Protein AF-A0A351AA25-F1 (afdb_monomer)

Sequence (144 aa):
MATPYSNVNTYRQNSVASATPLQLVIMLYDGALRFIRAGKQAILQESHFVQNEQITKAQRIVTELMSCLDMEKGGEIAKNLMALYSYVYDQLVQANINDDASALDRCEKVLCDLRESWSELDKQQRATAQANAASPGFGDAKAA

Solvent-accessible surface area (backbone atoms only — not comparable to full-atom values): 7980 Å² total; per-residue (Å²): 137,87,78,94,77,69,61,68,60,55,52,55,52,54,53,60,76,71,46,52,75,68,52,52,51,44,51,44,42,55,50,25,48,52,22,39,54,51,16,38,53,19,48,78,65,72,33,63,70,58,18,48,55,24,38,52,53,20,43,54,44,46,53,50,58,51,73,69,52,50,63,80,84,39,43,70,59,31,51,53,51,44,53,51,45,51,52,37,44,52,34,50,53,51,18,64,76,67,62,33,52,68,38,38,52,54,38,44,50,58,50,48,57,50,38,50,54,53,54,51,52,54,52,52,55,52,53,51,55,50,55,58,66,72,53,74,80,90,78,89,86,76,90,133

Secondary structure (DSSP, 8-state):
---S-SHHH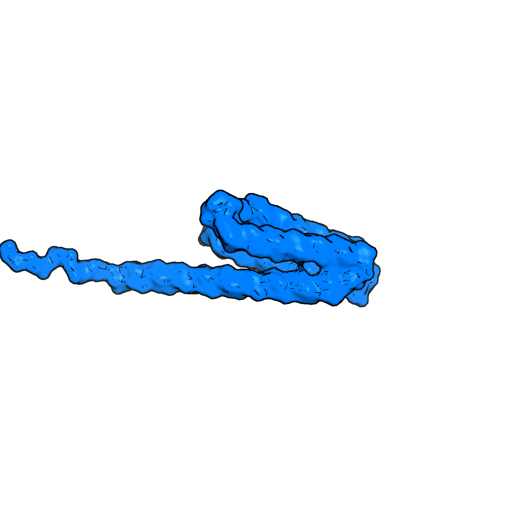HHHHHHHHT--HHHHHHHHHHHHHHHHHHHHHHHHTT-HHHHHHHHHHHHHHHHHHHHT--TTTSHHHHHHHHHHHHHHHHHHHHHHHHT-HHHHHHHHHHHHHHHHHHHHHHHHHHHHHHHHHT-----S----

Structure (mmCIF, N/CA/C/O backbone):
data_AF-A0A351AA25-F1
#
_entry.id   AF-A0A351AA25-F1
#
loop_
_atom_site.group_PDB
_atom_site.id
_atom_site.type_symbol
_atom_site.label_atom_id
_atom_site.label_alt_id
_atom_site.label_comp_id
_atom_site.label_asym_id
_atom_site.label_entity_id
_atom_site.label_seq_id
_atom_site.pdbx_PDB_ins_code
_atom_site.Cartn_x
_atom_site.Cartn_y
_atom_site.Cartn_z
_atom_site.occupancy
_atom_site.B_iso_or_equiv
_atom_site.auth_seq_id
_atom_site.auth_comp_id
_atom_site.auth_asym_id
_atom_site.auth_atom_id
_atom_site.pdbx_PDB_model_num
ATOM 1 N N . MET A 1 1 ? 1.006 40.849 -11.021 1.00 44.34 1 MET A N 1
ATOM 2 C CA . MET A 1 1 ? 0.278 39.664 -11.523 1.00 44.34 1 MET A CA 1
ATOM 3 C C . MET A 1 1 ? 0.521 38.526 -10.542 1.00 44.34 1 MET A C 1
ATOM 5 O O . MET A 1 1 ? 1.649 38.065 -10.457 1.00 44.34 1 MET A O 1
ATOM 9 N N . ALA A 1 2 ? -0.469 38.169 -9.718 1.00 41.81 2 ALA A N 1
ATOM 10 C CA . ALA A 1 2 ? -0.340 37.105 -8.719 1.00 41.81 2 ALA A CA 1
ATOM 11 C C . ALA A 1 2 ? -0.613 35.743 -9.378 1.00 41.81 2 ALA A C 1
ATOM 13 O O . ALA A 1 2 ? -1.622 35.580 -10.062 1.00 41.81 2 ALA A O 1
ATOM 14 N N . THR A 1 3 ? 0.309 34.796 -9.229 1.00 42.50 3 THR A N 1
ATOM 15 C CA . THR A 1 3 ? 0.251 33.465 -9.845 1.00 42.50 3 THR A CA 1
ATOM 16 C C . THR A 1 3 ? -0.684 32.524 -9.056 1.00 42.50 3 THR A C 1
ATOM 18 O O . THR A 1 3 ? -0.629 32.505 -7.827 1.00 42.50 3 THR A O 1
ATOM 21 N N . PRO A 1 4 ? -1.547 31.718 -9.712 1.00 48.75 4 PRO A N 1
ATOM 22 C CA . PRO A 1 4 ? -2.678 31.041 -9.061 1.00 48.75 4 PRO A CA 1
ATOM 23 C C . PRO A 1 4 ? -2.395 29.593 -8.591 1.00 48.75 4 PRO A C 1
ATOM 25 O O . PRO A 1 4 ? -3.244 28.722 -8.750 1.00 48.75 4 PRO A O 1
ATOM 28 N N . TYR A 1 5 ? -1.227 29.299 -8.003 1.00 44.59 5 TYR A N 1
ATOM 29 C CA . TYR A 1 5 ? -0.830 27.911 -7.659 1.00 44.59 5 TYR A CA 1
ATOM 30 C C . TYR A 1 5 ? -0.698 27.583 -6.159 1.00 44.59 5 TYR A C 1
ATOM 32 O O . TYR A 1 5 ? -0.180 26.527 -5.804 1.00 44.59 5 TYR A O 1
ATOM 40 N N . SER A 1 6 ? -1.195 28.425 -5.252 1.00 47.88 6 SER A N 1
ATOM 41 C CA . SER A 1 6 ? -1.061 28.210 -3.798 1.00 47.88 6 SER A CA 1
ATOM 42 C C . SER A 1 6 ? -2.255 27.523 -3.118 1.00 47.88 6 SER A C 1
ATOM 44 O O . SER A 1 6 ? -2.158 27.168 -1.947 1.00 47.88 6 SER A O 1
ATOM 46 N N . ASN A 1 7 ? -3.363 27.267 -3.818 1.00 49.34 7 ASN A N 1
ATOM 47 C CA . ASN A 1 7 ? -4.595 26.821 -3.150 1.00 49.34 7 ASN A CA 1
ATOM 48 C C . ASN A 1 7 ? -4.637 25.304 -2.884 1.00 49.34 7 ASN A C 1
ATOM 50 O O . ASN A 1 7 ? -5.186 24.871 -1.875 1.00 49.34 7 ASN A O 1
ATOM 54 N N . VAL A 1 8 ? -4.030 24.478 -3.745 1.00 54.62 8 VAL A N 1
ATOM 55 C CA . VAL A 1 8 ? -4.124 23.003 -3.656 1.00 54.62 8 VAL A CA 1
ATOM 56 C C . VAL A 1 8 ? -3.405 22.445 -2.420 1.00 54.62 8 VAL A C 1
ATOM 58 O O . VAL A 1 8 ? -3.884 21.490 -1.805 1.00 54.62 8 VAL A O 1
ATOM 61 N N . ASN A 1 9 ? -2.287 23.061 -2.019 1.00 52.75 9 ASN A N 1
ATOM 62 C CA . ASN A 1 9 ? -1.548 22.650 -0.822 1.00 52.75 9 ASN A CA 1
ATOM 63 C C . ASN A 1 9 ? -2.333 22.946 0.460 1.00 52.75 9 ASN A C 1
ATOM 65 O O . ASN A 1 9 ? -2.408 22.084 1.329 1.00 52.75 9 ASN A O 1
ATOM 69 N N . THR A 1 10 ? -2.999 24.100 0.545 1.00 46.75 10 THR A N 1
ATOM 70 C CA . THR A 1 10 ? -3.801 24.477 1.718 1.00 46.75 10 THR A CA 1
ATOM 71 C C . THR A 1 10 ? -4.984 23.527 1.932 1.00 46.75 10 THR A C 1
ATOM 73 O O . THR A 1 10 ? -5.234 23.113 3.062 1.00 46.75 10 THR A O 1
ATOM 76 N N . TYR A 1 11 ? -5.673 23.097 0.865 1.00 42.88 11 TYR A N 1
ATOM 77 C CA . TYR A 1 11 ? -6.754 22.109 0.988 1.00 42.88 11 TYR A CA 1
ATOM 78 C C . TYR A 1 11 ? -6.244 20.746 1.464 1.00 42.88 11 TYR A C 1
ATOM 80 O O . TYR A 1 11 ? -6.823 20.184 2.389 1.00 42.88 11 TYR A O 1
ATOM 88 N N . ARG A 1 12 ? -5.138 20.234 0.901 1.00 49.69 12 ARG A N 1
ATOM 89 C CA . ARG A 1 12 ? -4.542 18.963 1.354 1.00 49.69 12 ARG A CA 1
ATOM 90 C C . ARG A 1 12 ? -4.125 19.015 2.822 1.00 49.69 12 ARG A C 1
ATOM 92 O O . ARG A 1 12 ? -4.399 18.064 3.546 1.00 49.69 12 ARG A O 1
ATOM 99 N N . GLN A 1 13 ? -3.513 20.115 3.261 1.00 51.22 13 GLN A N 1
ATOM 100 C CA . GLN A 1 13 ? -3.107 20.299 4.656 1.00 51.22 13 GLN A CA 1
ATOM 101 C C . GLN A 1 13 ? -4.322 20.295 5.600 1.00 51.22 13 GLN A C 1
ATOM 103 O O . GLN A 1 13 ? -4.316 19.599 6.612 1.00 51.22 13 GLN A O 1
ATOM 108 N N . ASN A 1 14 ? -5.387 21.016 5.235 1.00 50.53 14 ASN A N 1
ATOM 109 C CA . ASN A 1 14 ? -6.604 21.127 6.043 1.00 50.53 14 ASN A CA 1
ATOM 110 C C . ASN A 1 14 ? -7.394 19.808 6.102 1.00 50.53 14 ASN A C 1
ATOM 112 O O . ASN A 1 14 ? -7.943 19.462 7.150 1.00 50.53 14 ASN A O 1
ATOM 116 N N . SER A 1 15 ? -7.427 19.049 5.000 1.00 51.75 15 SER A N 1
ATOM 117 C CA . SER A 1 15 ? -8.041 17.717 4.959 1.00 51.75 15 SER A CA 1
ATOM 118 C C . SER A 1 15 ? -7.295 16.711 5.835 1.00 51.75 15 SER A C 1
ATOM 120 O O . SER A 1 15 ? -7.941 15.903 6.489 1.00 51.75 15 SER A O 1
ATOM 122 N N . VAL A 1 16 ? -5.960 16.780 5.905 1.00 59.69 16 VAL A N 1
ATOM 123 C CA . VAL A 1 16 ? -5.165 15.942 6.822 1.00 59.69 16 VAL A CA 1
ATOM 124 C C . VAL A 1 16 ? -5.391 16.356 8.280 1.00 59.69 16 VAL A C 1
ATOM 126 O O . VAL A 1 16 ? -5.541 15.494 9.137 1.00 59.69 16 VAL A O 1
ATOM 129 N N . ALA A 1 17 ? -5.478 17.659 8.568 1.00 57.50 17 ALA A N 1
ATOM 130 C CA . ALA A 1 17 ? -5.626 18.180 9.933 1.00 57.50 17 ALA A CA 1
ATOM 131 C C . ALA A 1 17 ? -6.981 17.866 10.600 1.00 57.50 17 ALA A C 1
ATOM 133 O O . ALA A 1 17 ? -7.085 17.907 11.822 1.00 57.50 17 ALA A O 1
ATOM 134 N N . SER A 1 18 ? -8.017 17.570 9.811 1.00 64.19 18 SER A N 1
ATOM 135 C CA . SER A 1 18 ? -9.373 17.248 10.287 1.00 64.19 18 SER A CA 1
ATOM 136 C C . SER A 1 18 ? -9.759 15.778 10.088 1.00 64.19 18 SER A C 1
ATOM 138 O O . SER A 1 18 ? -10.870 15.381 10.441 1.00 64.19 18 SER A O 1
ATOM 140 N N . ALA A 1 19 ? -8.857 14.966 9.528 1.00 70.56 19 ALA A N 1
ATOM 141 C CA . ALA A 1 19 ? -9.096 13.553 9.280 1.00 70.56 19 ALA A CA 1
ATOM 142 C C . ALA A 1 19 ? -8.984 12.728 10.569 1.00 70.56 19 ALA A C 1
ATOM 144 O O . ALA A 1 19 ? -8.053 12.873 11.361 1.00 70.56 19 ALA A O 1
ATOM 145 N N . THR A 1 20 ? -9.922 11.803 10.747 1.00 84.69 20 THR A N 1
ATOM 146 C CA . THR A 1 20 ? -9.825 10.744 11.755 1.00 84.69 20 THR A CA 1
ATOM 147 C C . THR A 1 20 ? -8.663 9.793 11.430 1.00 84.69 20 THR A C 1
ATOM 149 O O . THR A 1 20 ? -8.281 9.667 10.261 1.00 84.69 20 THR A O 1
ATOM 152 N N . PRO A 1 21 ? -8.119 9.057 12.419 1.00 85.56 21 PRO A N 1
ATOM 153 C CA . PRO A 1 21 ? -7.048 8.085 12.179 1.00 85.56 21 PRO A CA 1
ATOM 154 C C . PRO A 1 21 ? -7.370 7.078 11.064 1.00 85.56 21 PRO A C 1
ATOM 156 O O . PRO A 1 21 ? -6.520 6.788 10.225 1.00 85.56 21 PRO A O 1
ATOM 159 N N . LEU A 1 22 ? -8.619 6.606 10.991 1.00 88.00 22 LEU A N 1
ATOM 160 C CA . LEU A 1 22 ? -9.066 5.687 9.943 1.00 88.00 22 LEU A CA 1
ATOM 161 C C . LEU A 1 22 ? -9.075 6.344 8.551 1.00 88.00 22 LEU A C 1
ATOM 163 O O . LEU A 1 22 ? -8.667 5.723 7.571 1.00 88.00 22 LEU A O 1
ATOM 167 N N . GLN A 1 23 ? -9.471 7.616 8.451 1.00 90.88 23 GLN A N 1
ATOM 168 C CA . GLN A 1 23 ? -9.388 8.360 7.191 1.00 90.88 23 GLN A CA 1
ATOM 169 C C . GLN A 1 23 ? -7.940 8.566 6.737 1.00 90.88 23 GLN A C 1
ATOM 171 O O . GLN A 1 23 ? -7.672 8.465 5.543 1.00 90.88 23 GLN A O 1
ATOM 176 N N . LEU A 1 24 ? -7.001 8.805 7.660 1.00 92.38 24 LEU A N 1
ATOM 177 C CA . LEU A 1 24 ? -5.577 8.899 7.322 1.00 92.38 24 LEU A CA 1
ATOM 178 C C . LEU A 1 24 ? -5.054 7.582 6.735 1.00 92.38 24 LEU A C 1
ATOM 180 O O . LEU A 1 24 ? -4.341 7.605 5.733 1.00 92.38 24 LEU A O 1
ATOM 184 N N . VAL A 1 25 ? -5.472 6.439 7.290 1.00 93.31 25 VAL A N 1
ATOM 185 C CA . VAL A 1 25 ? -5.152 5.115 6.733 1.00 93.31 25 VAL A CA 1
ATOM 186 C C . VAL A 1 25 ? -5.711 4.972 5.315 1.00 93.31 25 VAL A C 1
ATOM 1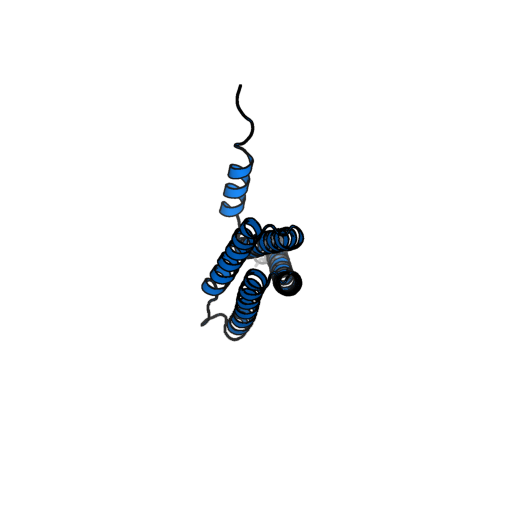88 O O . VAL A 1 25 ? -4.964 4.628 4.403 1.00 93.31 25 VAL A O 1
ATOM 191 N N . ILE A 1 26 ? -6.983 5.314 5.079 1.00 95.62 26 ILE A N 1
ATOM 192 C CA . ILE A 1 26 ? -7.582 5.283 3.730 1.00 95.62 26 ILE A CA 1
ATOM 193 C C . ILE A 1 26 ? -6.804 6.184 2.754 1.00 95.62 26 ILE A C 1
ATOM 195 O O . ILE A 1 26 ? -6.546 5.788 1.618 1.00 95.62 26 ILE A O 1
ATOM 199 N N . MET A 1 27 ? -6.361 7.366 3.193 1.00 95.56 27 MET A N 1
ATOM 200 C CA . MET A 1 27 ? -5.544 8.268 2.374 1.00 95.56 27 MET A CA 1
ATOM 201 C C . MET A 1 27 ? -4.164 7.684 2.035 1.00 95.56 27 MET A C 1
ATOM 203 O O . MET A 1 27 ? -3.660 7.935 0.936 1.00 95.56 27 MET A O 1
ATOM 207 N N . LEU A 1 28 ? -3.554 6.905 2.938 1.00 97.12 28 LEU A N 1
ATOM 208 C CA . LEU A 1 28 ? -2.330 6.155 2.643 1.00 97.12 28 LEU A CA 1
ATOM 209 C C . LEU A 1 28 ? -2.589 5.127 1.538 1.00 97.12 28 LEU A C 1
ATOM 211 O O . LEU A 1 28 ? -1.863 5.125 0.543 1.00 97.12 28 LEU A O 1
ATOM 215 N N . TYR A 1 29 ? -3.661 4.336 1.639 1.00 98.31 29 TYR A N 1
ATOM 216 C CA . TYR A 1 29 ? -4.054 3.402 0.578 1.00 98.31 29 TYR A CA 1
ATOM 217 C C . TYR A 1 29 ? -4.270 4.102 -0.769 1.00 98.31 29 TYR A C 1
ATOM 219 O O . TYR A 1 29 ? -3.703 3.681 -1.777 1.00 98.31 29 TYR A O 1
ATOM 227 N N . ASP A 1 30 ? -5.018 5.208 -0.795 1.00 98.19 30 ASP A N 1
ATOM 228 C CA . ASP A 1 30 ? -5.250 5.987 -2.018 1.00 98.19 30 ASP A CA 1
ATOM 229 C C . ASP A 1 30 ? -3.923 6.511 -2.613 1.00 98.19 30 ASP A C 1
ATOM 231 O O . ASP A 1 30 ? -3.726 6.532 -3.834 1.00 98.19 30 ASP A O 1
ATOM 235 N N . GLY A 1 31 ? -2.980 6.907 -1.753 1.00 98.12 31 GLY A N 1
ATOM 236 C CA . GLY A 1 31 ? -1.623 7.291 -2.136 1.00 98.12 31 GLY A CA 1
ATOM 237 C C . GLY A 1 31 ? -0.829 6.142 -2.760 1.00 98.12 31 GLY A C 1
ATOM 238 O O . GLY A 1 31 ? -0.259 6.324 -3.839 1.00 98.12 31 GLY A O 1
ATOM 239 N N . ALA A 1 32 ? -0.817 4.971 -2.119 1.00 98.69 32 ALA A N 1
ATOM 240 C CA . ALA A 1 32 ? -0.131 3.778 -2.612 1.00 98.69 32 ALA A CA 1
ATOM 241 C C . ALA A 1 32 ? -0.691 3.337 -3.968 1.00 98.69 32 ALA A C 1
ATOM 243 O O . ALA A 1 32 ? 0.073 3.177 -4.917 1.00 98.69 32 ALA A O 1
ATOM 244 N N . LEU A 1 33 ? -2.018 3.240 -4.099 1.00 98.81 33 LEU A N 1
ATOM 245 C CA . LEU A 1 33 ? -2.698 2.873 -5.344 1.00 98.81 33 LEU A CA 1
ATOM 246 C C . LEU A 1 33 ? -2.370 3.842 -6.485 1.00 98.81 33 LEU A C 1
ATOM 248 O O . LEU A 1 33 ? -2.090 3.415 -7.606 1.00 98.81 33 LEU A O 1
ATOM 252 N N . ARG A 1 34 ? -2.340 5.154 -6.212 1.00 98.81 34 ARG A N 1
ATOM 253 C CA . ARG A 1 34 ? -1.933 6.153 -7.212 1.00 98.81 34 ARG A CA 1
ATOM 254 C C . ARG A 1 34 ? -0.506 5.909 -7.703 1.00 98.81 34 ARG A C 1
ATOM 256 O O . ARG A 1 34 ? -0.261 5.990 -8.904 1.00 98.81 34 ARG A O 1
ATOM 263 N N . PHE A 1 35 ? 0.423 5.633 -6.791 1.00 98.81 35 PHE A N 1
ATOM 264 C CA . PHE A 1 35 ? 1.820 5.383 -7.138 1.00 98.81 35 PHE A CA 1
ATOM 265 C C . PHE A 1 35 ? 2.021 4.047 -7.861 1.00 98.81 35 PHE A C 1
ATOM 267 O O . PHE A 1 35 ? 2.785 4.000 -8.819 1.00 98.81 35 PHE A O 1
ATOM 274 N N . ILE A 1 36 ? 1.281 3.000 -7.494 1.00 98.81 36 ILE A N 1
ATOM 275 C CA . ILE A 1 36 ? 1.286 1.711 -8.201 1.00 98.81 36 ILE A CA 1
ATOM 276 C C . ILE A 1 36 ? 0.821 1.886 -9.647 1.00 98.81 36 ILE A C 1
ATOM 278 O O . ILE A 1 36 ? 1.525 1.484 -10.571 1.00 98.81 36 ILE A O 1
ATOM 282 N N . ARG A 1 37 ? -0.312 2.565 -9.861 1.00 98.75 37 ARG A N 1
ATOM 283 C CA . ARG A 1 37 ? -0.834 2.848 -11.208 1.00 98.75 37 ARG A CA 1
ATOM 284 C C . ARG A 1 37 ? 0.146 3.671 -12.041 1.00 98.75 37 ARG A C 1
ATOM 286 O O . ARG A 1 37 ? 0.352 3.370 -13.212 1.00 98.75 37 ARG A O 1
ATOM 293 N N . ALA A 1 38 ? 0.768 4.688 -11.443 1.00 98.69 38 ALA A N 1
ATOM 294 C CA . ALA A 1 38 ? 1.776 5.502 -12.120 1.00 98.69 38 ALA A CA 1
ATOM 295 C C . ALA A 1 38 ? 3.036 4.690 -12.470 1.00 98.69 38 ALA A C 1
ATOM 297 O O . ALA A 1 38 ? 3.535 4.801 -13.586 1.00 98.69 38 ALA A O 1
ATOM 298 N N . GLY A 1 39 ? 3.508 3.834 -11.558 1.00 98.69 39 GLY A N 1
ATOM 299 C CA . GLY A 1 39 ? 4.618 2.911 -11.806 1.00 98.69 39 GLY A CA 1
ATOM 300 C C . GLY A 1 39 ? 4.310 1.925 -12.933 1.00 98.69 39 GLY A C 1
ATOM 301 O O . GLY A 1 39 ? 5.140 1.727 -13.813 1.00 98.69 39 GLY A O 1
ATOM 302 N N . LYS A 1 40 ? 3.082 1.396 -12.979 1.00 98.62 40 LYS A N 1
ATOM 303 C CA . LYS A 1 40 ? 2.614 0.524 -14.064 1.00 98.62 40 LYS A CA 1
ATOM 304 C C . LYS A 1 40 ? 2.642 1.232 -15.413 1.00 98.62 40 LYS A C 1
ATOM 306 O O . LYS A 1 40 ? 3.143 0.677 -16.382 1.00 98.62 40 LYS A O 1
ATOM 311 N N . GLN A 1 41 ? 2.127 2.458 -15.486 1.00 98.56 41 GLN A N 1
ATOM 312 C CA . GLN A 1 41 ? 2.181 3.237 -16.726 1.00 98.56 41 GLN A CA 1
ATOM 313 C C . GLN A 1 41 ? 3.623 3.532 -17.152 1.00 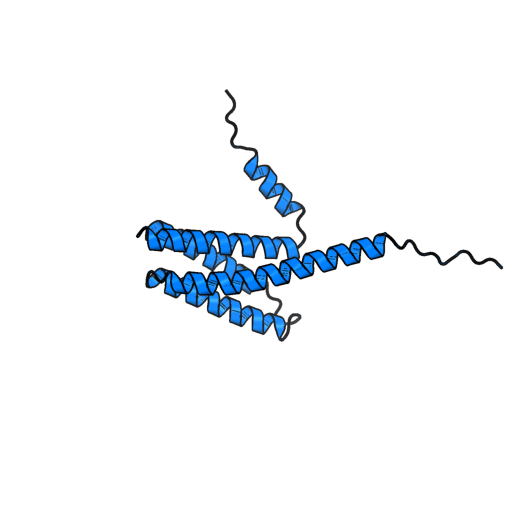98.56 41 GLN A C 1
ATOM 315 O O . GLN A 1 41 ? 3.919 3.476 -18.339 1.00 98.56 41 GLN A O 1
ATOM 320 N N . ALA A 1 42 ? 4.521 3.793 -16.201 1.00 98.56 42 ALA A N 1
ATOM 321 C CA . ALA A 1 42 ? 5.932 4.015 -16.495 1.00 98.56 42 ALA A CA 1
ATOM 322 C C . ALA A 1 42 ? 6.631 2.757 -17.041 1.00 98.56 42 ALA A C 1
ATOM 324 O O . ALA A 1 42 ? 7.398 2.894 -17.989 1.00 98.56 42 ALA A O 1
ATOM 325 N N . ILE A 1 43 ? 6.313 1.558 -16.528 1.00 98.19 43 ILE A N 1
ATOM 326 C CA . ILE A 1 43 ? 6.770 0.276 -17.104 1.00 98.19 43 ILE A CA 1
ATOM 327 C C . ILE A 1 43 ? 6.339 0.170 -18.572 1.00 98.19 43 ILE A C 1
ATOM 329 O O . ILE A 1 43 ? 7.159 -0.080 -19.447 1.00 98.19 43 ILE A O 1
ATOM 333 N N . LEU A 1 44 ? 5.055 0.414 -18.859 1.00 97.75 44 LEU A N 1
ATOM 334 C CA . LEU A 1 44 ? 4.504 0.309 -20.219 1.00 97.75 44 LEU A CA 1
ATOM 335 C C . LEU A 1 44 ? 5.098 1.331 -21.202 1.00 97.75 44 LEU A C 1
ATOM 337 O O . LEU A 1 44 ? 5.013 1.140 -22.411 1.00 97.75 44 LEU A O 1
ATOM 341 N N . GLN A 1 45 ? 5.649 2.427 -20.684 1.00 98.06 45 GLN A N 1
ATOM 342 C CA . GLN A 1 45 ? 6.302 3.486 -21.454 1.00 98.06 45 GLN A CA 1
ATOM 343 C C . GLN A 1 45 ? 7.832 3.350 -21.461 1.00 98.06 45 GLN A C 1
ATOM 345 O O . GLN A 1 45 ? 8.504 4.266 -21.931 1.00 98.06 45 GLN A O 1
ATOM 350 N N . GLU A 1 46 ? 8.378 2.264 -20.900 1.00 97.50 46 GLU A N 1
ATOM 351 C CA . GLU A 1 46 ? 9.823 2.017 -20.770 1.00 97.50 46 GLU A CA 1
ATOM 352 C C . GLU A 1 46 ? 10.563 3.158 -20.035 1.00 97.50 46 GLU A C 1
ATOM 354 O O . GLU A 1 46 ? 11.743 3.444 -20.245 1.00 97.50 46 GLU A O 1
ATOM 359 N N . SER A 1 47 ? 9.859 3.845 -19.130 1.00 97.81 47 SER A N 1
ATOM 360 C CA . SER A 1 47 ? 10.386 4.967 -18.354 1.00 97.81 47 SER A CA 1
ATOM 361 C C . SER A 1 47 ? 10.925 4.491 -17.003 1.00 97.81 47 SER A C 1
ATOM 363 O O . SER A 1 47 ? 10.346 4.764 -15.948 1.00 97.81 47 SER A O 1
ATOM 365 N N . HIS A 1 48 ? 12.063 3.791 -17.020 1.00 96.50 48 HIS A N 1
ATOM 366 C CA . HIS A 1 48 ? 12.614 3.120 -15.832 1.00 96.50 48 HIS A CA 1
ATOM 367 C C . HIS A 1 48 ? 12.893 4.057 -14.640 1.00 96.50 48 HIS A C 1
ATOM 369 O O . HIS A 1 48 ? 12.699 3.673 -13.487 1.00 96.50 48 HIS A O 1
ATOM 375 N N . PHE A 1 49 ? 13.310 5.308 -14.882 1.00 97.81 49 PHE A N 1
ATOM 376 C CA . PHE A 1 49 ? 13.524 6.276 -13.796 1.00 97.81 49 PHE A CA 1
ATOM 377 C C . PHE A 1 49 ? 12.211 6.626 -13.084 1.00 97.81 49 PHE A C 1
ATOM 379 O O . PHE A 1 49 ? 12.135 6.592 -11.855 1.00 97.81 49 PHE A O 1
ATOM 386 N N . VAL A 1 50 ? 11.160 6.922 -13.857 1.00 98.31 50 VAL A N 1
ATOM 387 C CA . VAL A 1 50 ? 9.838 7.251 -13.312 1.00 98.31 50 VAL A CA 1
ATOM 388 C C . VAL A 1 50 ? 9.237 6.023 -12.638 1.00 98.31 50 VAL A C 1
ATOM 390 O O . VAL A 1 50 ? 8.727 6.130 -11.528 1.00 98.31 50 VAL A O 1
ATOM 393 N N . GLN A 1 51 ? 9.351 4.846 -13.252 1.00 98.00 51 GLN A N 1
ATOM 394 C CA . GLN A 1 51 ? 8.946 3.575 -12.656 1.00 98.00 51 GLN A CA 1
ATOM 395 C C . GLN A 1 51 ? 9.562 3.391 -11.270 1.00 98.00 51 GLN A C 1
ATOM 397 O O . GLN A 1 51 ? 8.829 3.206 -10.296 1.00 98.00 51 GLN A O 1
ATOM 402 N N . ASN A 1 52 ? 10.889 3.495 -11.169 1.00 98.62 52 ASN A N 1
ATOM 403 C CA . ASN A 1 52 ? 11.589 3.317 -9.907 1.00 98.62 52 ASN A CA 1
ATOM 404 C C . ASN A 1 52 ? 11.114 4.326 -8.854 1.00 98.62 52 ASN A C 1
ATOM 406 O O . ASN A 1 52 ? 10.821 3.944 -7.718 1.00 98.62 52 ASN A O 1
ATOM 410 N N . GLU A 1 53 ? 10.971 5.595 -9.238 1.00 98.69 53 GLU A N 1
ATOM 411 C CA . GLU A 1 53 ? 10.502 6.653 -8.348 1.00 98.69 53 GLU A CA 1
ATOM 412 C C . GLU A 1 53 ? 9.090 6.365 -7.812 1.00 98.69 53 GLU A C 1
ATOM 414 O O . GLU A 1 53 ? 8.845 6.463 -6.605 1.00 98.69 53 GLU A O 1
ATOM 419 N N . GLN A 1 54 ? 8.149 6.007 -8.690 1.00 98.75 54 GLN A N 1
ATOM 420 C CA . GLN A 1 54 ? 6.760 5.758 -8.306 1.00 98.75 54 GLN A CA 1
ATOM 421 C C . GLN A 1 54 ? 6.632 4.484 -7.463 1.00 98.75 54 GLN A C 1
ATOM 423 O O . GLN A 1 54 ? 6.000 4.514 -6.406 1.00 98.75 54 GLN A O 1
ATOM 428 N N . ILE A 1 55 ? 7.279 3.384 -7.859 1.00 98.69 55 ILE A N 1
ATOM 429 C CA . ILE A 1 55 ? 7.204 2.125 -7.109 1.00 98.69 55 ILE A CA 1
ATOM 430 C C . ILE A 1 55 ? 7.859 2.273 -5.729 1.00 98.69 55 ILE A C 1
ATOM 432 O O . ILE A 1 55 ? 7.287 1.829 -4.734 1.00 98.69 55 ILE A O 1
ATOM 436 N N . THR A 1 56 ? 8.980 2.992 -5.618 1.00 98.75 56 THR A N 1
ATOM 437 C CA . THR A 1 56 ? 9.616 3.273 -4.318 1.00 98.75 56 THR A CA 1
ATOM 438 C C . THR A 1 56 ? 8.706 4.096 -3.402 1.00 98.75 56 THR A C 1
ATOM 440 O O . THR A 1 56 ? 8.657 3.875 -2.191 1.00 98.75 56 THR A O 1
ATOM 443 N N . LYS A 1 57 ? 7.937 5.044 -3.952 1.00 98.75 57 LYS A N 1
ATOM 444 C CA . LYS A 1 57 ? 6.939 5.792 -3.170 1.00 98.75 57 LYS A CA 1
ATOM 445 C C . LYS A 1 57 ? 5.804 4.893 -2.673 1.00 98.75 57 LYS A C 1
ATOM 447 O O . LYS A 1 57 ? 5.384 5.056 -1.530 1.00 98.75 57 LYS A O 1
ATOM 452 N N . ALA A 1 58 ? 5.337 3.942 -3.484 1.00 98.81 58 ALA A N 1
ATOM 453 C CA . ALA A 1 58 ? 4.357 2.948 -3.043 1.00 98.81 58 ALA A CA 1
ATOM 454 C C . ALA A 1 58 ? 4.921 2.054 -1.924 1.00 98.81 58 ALA A C 1
ATOM 456 O O . ALA A 1 58 ? 4.271 1.890 -0.894 1.00 98.81 58 ALA A O 1
ATOM 457 N N . GLN A 1 59 ? 6.153 1.558 -2.082 1.00 98.81 59 GLN A N 1
ATOM 458 C CA . GLN A 1 59 ? 6.852 0.751 -1.075 1.00 98.81 59 GLN A CA 1
ATOM 459 C C . GLN A 1 59 ? 6.935 1.466 0.277 1.00 98.81 59 GLN A C 1
ATOM 461 O O . GLN A 1 59 ? 6.589 0.874 1.293 1.00 98.81 59 GLN A O 1
ATOM 466 N N . ARG A 1 60 ? 7.308 2.755 0.287 1.00 98.75 60 ARG A N 1
ATOM 467 C CA . ARG A 1 60 ? 7.374 3.569 1.516 1.00 98.75 60 ARG A CA 1
ATOM 468 C C . ARG A 1 60 ? 6.036 3.659 2.246 1.00 98.75 60 ARG A C 1
ATOM 470 O O . ARG A 1 60 ? 6.004 3.616 3.470 1.00 98.75 60 ARG A O 1
ATOM 477 N N . ILE A 1 61 ? 4.933 3.785 1.509 1.00 98.56 61 ILE A N 1
ATOM 478 C CA . ILE A 1 61 ? 3.600 3.806 2.122 1.00 98.56 61 ILE A CA 1
ATOM 479 C C . ILE A 1 61 ? 3.259 2.436 2.708 1.00 98.56 61 ILE A C 1
ATOM 481 O O . ILE A 1 61 ? 2.750 2.363 3.821 1.00 98.56 61 ILE A O 1
ATOM 485 N N . VAL A 1 62 ? 3.549 1.353 1.986 1.00 98.56 62 VAL A N 1
ATOM 486 C CA . VAL A 1 62 ? 3.288 -0.007 2.475 1.00 98.56 62 VAL A CA 1
ATOM 487 C C . VAL A 1 62 ? 4.095 -0.295 3.744 1.00 98.56 62 VAL A C 1
ATOM 489 O O . VAL A 1 62 ? 3.542 -0.833 4.698 1.00 98.56 62 VAL A O 1
ATOM 492 N N . THR A 1 63 ? 5.359 0.131 3.814 1.00 98.38 63 THR A N 1
ATOM 493 C CA . THR A 1 63 ? 6.164 -0.006 5.038 1.00 98.38 63 THR A CA 1
ATOM 494 C C . THR A 1 63 ? 5.637 0.846 6.190 1.00 98.38 63 THR A C 1
ATOM 496 O O . THR A 1 63 ? 5.685 0.404 7.331 1.00 98.38 63 THR A O 1
ATOM 499 N N . GLU A 1 64 ? 5.086 2.030 5.908 1.00 97.81 64 GLU A N 1
ATOM 500 C CA . GLU A 1 64 ? 4.440 2.859 6.933 1.00 97.81 64 GLU A CA 1
ATOM 501 C C . GLU A 1 64 ? 3.148 2.210 7.461 1.00 97.81 64 GLU A C 1
ATOM 503 O O . GLU A 1 64 ? 2.857 2.230 8.655 1.00 97.81 64 GLU A O 1
ATOM 508 N N . LEU A 1 65 ? 2.371 1.564 6.586 1.00 96.88 65 LEU A N 1
ATOM 509 C CA . LEU A 1 65 ? 1.200 0.791 7.003 1.00 96.88 65 LEU A CA 1
ATOM 510 C C . LEU A 1 65 ? 1.591 -0.387 7.906 1.00 96.88 65 LEU A C 1
ATOM 512 O O . LEU A 1 65 ? 0.865 -0.679 8.854 1.00 96.88 65 LEU A O 1
ATOM 516 N N . MET A 1 66 ? 2.734 -1.035 7.649 1.00 97.38 66 MET A N 1
ATOM 517 C CA . MET A 1 66 ? 3.272 -2.084 8.523 1.00 97.38 66 MET A CA 1
ATOM 518 C C . MET A 1 66 ? 3.665 -1.542 9.900 1.00 97.38 66 MET A C 1
ATOM 520 O O . MET A 1 66 ? 3.326 -2.162 10.906 1.00 97.38 66 MET A O 1
ATOM 524 N N . SER A 1 67 ? 4.356 -0.397 9.969 1.00 95.12 67 SER A N 1
ATOM 525 C CA . SER A 1 67 ? 4.793 0.192 11.246 1.00 95.12 67 SER A CA 1
ATOM 526 C C . SER A 1 67 ? 3.634 0.684 12.109 1.00 95.12 67 SER A C 1
ATOM 528 O O . SER A 1 67 ? 3.779 0.789 13.324 1.00 95.12 67 SER A O 1
ATOM 530 N N . CYS A 1 68 ? 2.479 0.950 11.500 1.00 91.62 68 CYS A N 1
ATOM 531 C CA . CYS A 1 68 ? 1.262 1.349 12.200 1.00 91.62 68 CYS A CA 1
ATOM 532 C C . CYS A 1 68 ? 0.492 0.172 12.840 1.00 91.62 68 CYS A C 1
ATOM 534 O O . CYS A 1 68 ? -0.497 0.411 13.536 1.00 91.62 68 CYS A O 1
ATOM 536 N N . LEU A 1 69 ? 0.882 -1.089 12.606 1.00 92.06 69 LEU A N 1
ATOM 537 C CA . LEU A 1 69 ? 0.185 -2.254 13.162 1.00 92.06 69 LEU A CA 1
ATOM 538 C C . LEU A 1 69 ? 0.527 -2.471 14.644 1.00 92.06 69 LEU A C 1
ATOM 540 O O . LEU A 1 69 ? 1.672 -2.735 15.004 1.00 92.06 69 LEU A O 1
ATOM 544 N N . ASP A 1 70 ? -0.497 -2.458 15.499 1.00 90.38 70 ASP A N 1
ATOM 545 C CA . ASP A 1 70 ? -0.381 -2.893 16.894 1.00 90.38 70 ASP A CA 1
ATOM 546 C C . ASP A 1 70 ? -0.473 -4.426 16.963 1.00 90.38 70 ASP A C 1
ATOM 548 O O . ASP A 1 70 ? -1.556 -5.013 16.887 1.00 90.38 70 ASP A O 1
ATOM 552 N N . MET A 1 71 ? 0.682 -5.082 17.076 1.00 91.12 71 MET A N 1
ATOM 553 C CA . MET A 1 71 ? 0.784 -6.545 17.097 1.00 91.12 71 MET A CA 1
ATOM 554 C C . MET A 1 71 ? 0.268 -7.173 18.397 1.00 91.12 71 MET A C 1
ATOM 556 O O . MET A 1 71 ? -0.099 -8.349 18.398 1.00 91.12 71 MET A O 1
ATOM 560 N N . GLU A 1 72 ? 0.231 -6.413 19.494 1.00 88.50 72 GLU A N 1
ATOM 561 C CA . GLU A 1 72 ? -0.236 -6.901 20.791 1.00 88.50 72 GLU A CA 1
ATOM 562 C C . GLU A 1 72 ? -1.762 -6.864 20.862 1.00 88.50 72 GLU A C 1
ATOM 564 O O . GLU A 1 72 ? -2.399 -7.877 21.155 1.00 88.50 72 GLU A O 1
ATOM 569 N N . LYS A 1 73 ? -2.366 -5.712 20.544 1.00 85.06 73 LYS A N 1
ATOM 570 C CA . LYS A 1 73 ? -3.824 -5.532 20.597 1.00 85.06 73 LYS A CA 1
ATOM 571 C C . LYS A 1 73 ? -4.534 -6.054 19.357 1.00 85.06 73 LYS A C 1
ATOM 573 O O . LYS A 1 73 ? -5.678 -6.488 19.450 1.00 85.06 73 LYS A O 1
ATOM 578 N N . GLY A 1 74 ? -3.886 -5.999 18.195 1.00 83.75 74 GLY A N 1
ATOM 579 C CA . GLY A 1 74 ? -4.481 -6.405 16.923 1.00 83.75 74 GLY A CA 1
ATOM 580 C C . GLY A 1 74 ? -4.503 -7.918 16.690 1.00 83.75 74 GLY A C 1
ATOM 581 O O . GLY A 1 74 ? -5.231 -8.381 15.811 1.00 83.75 74 GLY A O 1
ATOM 582 N N . GLY A 1 75 ? -3.737 -8.696 17.464 1.00 93.69 75 GLY A N 1
ATOM 583 C CA . GLY A 1 75 ? -3.790 -10.159 17.468 1.00 93.69 75 GLY A CA 1
ATOM 584 C C . GLY A 1 75 ? -3.680 -10.786 16.072 1.00 93.69 75 GLY A C 1
ATOM 585 O O . GLY A 1 75 ? -2.751 -10.511 15.314 1.00 93.69 75 GLY A O 1
ATOM 586 N N . GLU A 1 76 ? -4.627 -11.659 15.730 1.00 95.12 76 GLU A N 1
ATOM 587 C CA . GLU A 1 76 ? -4.657 -12.359 14.438 1.00 95.12 76 GLU A CA 1
ATOM 588 C C . GLU A 1 76 ? -4.861 -11.411 13.245 1.00 95.12 76 GLU A C 1
ATOM 590 O O . GLU A 1 76 ? -4.245 -11.598 12.197 1.00 95.12 76 GLU A O 1
ATOM 595 N N . ILE A 1 77 ? -5.647 -10.343 13.412 1.00 92.19 77 ILE A N 1
ATOM 596 C CA . ILE A 1 77 ? -5.900 -9.365 12.345 1.00 92.19 77 ILE A CA 1
ATOM 597 C C . ILE A 1 77 ? -4.605 -8.637 11.980 1.00 92.19 77 ILE A C 1
ATOM 599 O O . ILE A 1 77 ? -4.269 -8.544 10.800 1.00 92.19 77 ILE A O 1
ATOM 603 N N . ALA A 1 78 ? -3.847 -8.167 12.976 1.00 93.19 78 ALA A N 1
ATOM 604 C CA . ALA A 1 78 ? -2.564 -7.507 12.732 1.00 93.19 78 ALA A CA 1
ATOM 605 C C . ALA A 1 78 ? -1.565 -8.443 12.034 1.00 93.19 78 ALA A C 1
ATOM 607 O O . ALA A 1 78 ? -0.889 -8.023 11.098 1.00 93.19 78 ALA A O 1
ATOM 608 N N . LYS A 1 79 ? -1.523 -9.727 12.412 1.00 95.69 79 LYS A N 1
ATOM 609 C CA . LYS A 1 79 ? -0.6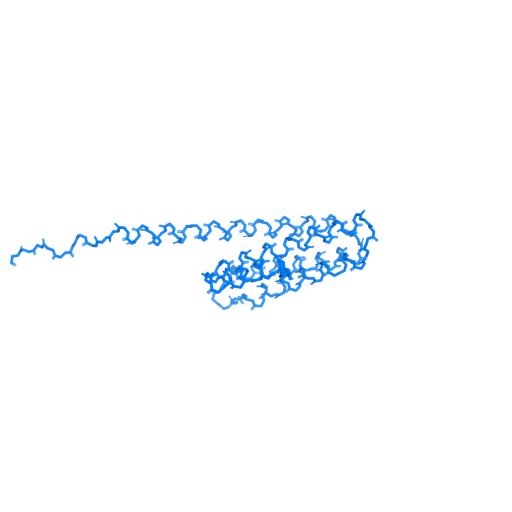74 -10.731 11.746 1.00 95.69 79 LYS A CA 1
ATOM 610 C C . LYS A 1 79 ? -1.066 -10.950 10.285 1.00 95.69 79 LYS A C 1
ATOM 612 O O . LYS A 1 79 ? -0.192 -10.982 9.421 1.00 95.69 79 LYS A O 1
ATOM 617 N N . ASN A 1 80 ? -2.362 -11.058 10.000 1.00 96.69 80 ASN A N 1
ATOM 618 C CA . ASN A 1 80 ? -2.860 -11.244 8.637 1.00 96.69 80 ASN A CA 1
ATOM 619 C C . ASN A 1 80 ? -2.588 -10.009 7.765 1.00 96.69 80 ASN A C 1
ATOM 621 O O . ASN A 1 80 ? -2.138 -10.148 6.628 1.00 96.69 80 ASN A O 1
ATOM 625 N N . LEU A 1 81 ? -2.786 -8.803 8.308 1.00 97.38 81 LEU A N 1
ATOM 626 C CA . LEU A 1 81 ? -2.439 -7.553 7.624 1.00 97.38 81 LEU A CA 1
ATOM 627 C C . LEU A 1 81 ? -0.936 -7.450 7.364 1.00 97.38 81 LEU A C 1
ATOM 629 O O . LEU A 1 81 ? -0.542 -7.115 6.252 1.00 97.38 81 LEU A O 1
ATOM 633 N N . MET A 1 82 ? -0.100 -7.797 8.346 1.00 97.94 82 MET A N 1
ATOM 634 C CA . MET A 1 82 ? 1.352 -7.824 8.176 1.00 97.94 82 MET A CA 1
ATOM 635 C C . MET A 1 82 ? 1.759 -8.752 7.030 1.00 97.94 82 MET A C 1
ATOM 637 O O . MET A 1 82 ? 2.522 -8.346 6.161 1.00 97.94 82 MET A O 1
ATOM 641 N N . ALA A 1 83 ? 1.208 -9.969 6.981 1.00 98.25 83 ALA A N 1
ATOM 642 C CA . ALA A 1 83 ? 1.500 -10.925 5.916 1.00 98.25 83 ALA A CA 1
ATOM 643 C C . ALA A 1 83 ? 1.093 -10.397 4.528 1.00 98.25 83 ALA A C 1
ATOM 645 O O . ALA A 1 83 ? 1.865 -10.508 3.574 1.00 98.25 83 ALA A O 1
ATOM 646 N N . LEU A 1 84 ? -0.089 -9.779 4.417 1.00 98.25 84 LEU A N 1
ATOM 647 C CA . LEU A 1 84 ? -0.548 -9.166 3.168 1.00 98.25 84 LEU A CA 1
ATOM 648 C C . LEU A 1 84 ? 0.339 -7.994 2.747 1.00 98.25 84 LEU A C 1
ATOM 650 O O . LEU A 1 84 ? 0.724 -7.909 1.582 1.00 98.25 84 LEU A O 1
ATOM 654 N N . TYR A 1 85 ? 0.701 -7.108 3.675 1.00 98.62 85 TYR A N 1
ATOM 655 C CA . TYR A 1 85 ? 1.591 -5.992 3.372 1.00 98.62 85 TYR A CA 1
ATOM 656 C C . TYR A 1 85 ? 2.983 -6.477 2.964 1.00 98.62 85 TYR A C 1
ATOM 658 O O . TYR A 1 85 ? 3.549 -5.927 2.023 1.00 98.62 85 TYR A O 1
ATOM 666 N N . SER A 1 86 ? 3.527 -7.513 3.614 1.00 98.50 86 SER A N 1
ATOM 667 C CA . SER A 1 86 ? 4.826 -8.094 3.249 1.00 98.50 86 SER A CA 1
ATOM 668 C C . SER A 1 86 ? 4.790 -8.672 1.842 1.00 98.50 86 SER A C 1
ATOM 670 O O . SER A 1 86 ? 5.647 -8.345 1.026 1.00 98.50 86 SER A O 1
ATOM 672 N N . TYR A 1 87 ? 3.738 -9.425 1.515 1.00 98.62 87 TYR A N 1
ATOM 673 C CA . TYR A 1 87 ? 3.518 -9.917 0.159 1.00 98.62 87 TYR A CA 1
ATOM 674 C C . TYR A 1 87 ? 3.459 -8.777 -0.871 1.00 98.62 87 TYR A C 1
ATOM 676 O O . TYR A 1 87 ? 4.128 -8.843 -1.902 1.00 98.62 87 TYR A O 1
ATOM 684 N N . VAL A 1 88 ? 2.694 -7.714 -0.594 1.00 98.81 88 VAL A N 1
ATOM 685 C CA . VAL A 1 88 ? 2.600 -6.549 -1.488 1.00 98.81 88 VAL A CA 1
ATOM 686 C C . VAL A 1 88 ? 3.962 -5.876 -1.651 1.00 98.81 88 VAL A C 1
ATOM 688 O O . VAL A 1 88 ? 4.352 -5.571 -2.775 1.00 98.81 88 VAL A O 1
ATOM 691 N N . TYR A 1 89 ? 4.707 -5.663 -0.566 1.00 98.81 89 TYR A N 1
ATOM 692 C CA . TYR A 1 89 ? 6.037 -5.059 -0.621 1.00 98.81 89 TYR A CA 1
ATOM 693 C C . TYR A 1 89 ? 6.991 -5.871 -1.507 1.00 98.81 89 TYR A C 1
ATOM 695 O O . TYR A 1 89 ? 7.613 -5.309 -2.411 1.00 98.81 89 TYR A O 1
ATOM 703 N N . ASP A 1 90 ? 7.042 -7.189 -1.316 1.00 98.62 90 ASP A N 1
ATOM 704 C CA . ASP A 1 90 ? 7.892 -8.077 -2.109 1.00 98.62 90 ASP A CA 1
ATOM 705 C C . ASP A 1 90 ? 7.501 -8.050 -3.589 1.00 98.62 90 ASP A C 1
ATOM 707 O O . ASP A 1 90 ? 8.364 -7.944 -4.461 1.00 98.62 90 ASP A O 1
ATOM 711 N N . GLN A 1 91 ? 6.201 -8.068 -3.899 1.00 98.62 91 GLN A N 1
ATOM 712 C CA . GLN A 1 91 ? 5.721 -7.941 -5.276 1.00 98.62 91 GLN A CA 1
ATOM 713 C C . GLN A 1 91 ? 6.079 -6.583 -5.896 1.00 98.62 91 GLN A C 1
ATOM 715 O O . GLN A 1 91 ? 6.460 -6.546 -7.063 1.00 98.62 91 GLN A O 1
ATOM 720 N N . LEU A 1 92 ? 6.028 -5.478 -5.142 1.00 98.75 92 LEU A N 1
ATOM 721 C CA . LEU A 1 92 ? 6.482 -4.168 -5.626 1.00 98.75 92 LEU A CA 1
ATOM 722 C C . LEU A 1 92 ? 7.984 -4.170 -5.934 1.00 98.75 92 LEU A C 1
ATOM 724 O O . LEU A 1 92 ? 8.404 -3.599 -6.938 1.00 98.75 92 LEU A O 1
ATOM 728 N N . VAL A 1 93 ? 8.804 -4.804 -5.089 1.00 98.50 93 VAL A N 1
ATOM 729 C CA . VAL A 1 93 ? 10.247 -4.958 -5.342 1.00 98.50 93 VAL A CA 1
ATOM 730 C C . VAL A 1 93 ? 10.484 -5.765 -6.619 1.00 98.50 93 VAL A C 1
ATOM 732 O O . VAL A 1 93 ? 11.218 -5.311 -7.495 1.00 98.50 93 VAL A O 1
ATOM 735 N N . GLN A 1 94 ? 9.824 -6.916 -6.762 1.00 97.94 94 GLN A N 1
ATOM 736 C CA . GLN A 1 94 ? 9.963 -7.766 -7.947 1.00 97.94 94 GLN A CA 1
ATOM 737 C C . GLN A 1 94 ? 9.467 -7.079 -9.222 1.00 97.94 94 GLN A C 1
ATOM 739 O O . GLN A 1 94 ? 10.119 -7.190 -10.258 1.00 97.94 94 GLN A O 1
ATOM 744 N N . ALA A 1 95 ? 8.365 -6.331 -9.146 1.00 98.06 95 ALA A N 1
ATOM 745 C CA . ALA A 1 95 ? 7.852 -5.545 -10.263 1.00 98.06 95 ALA A CA 1
ATOM 746 C C . ALA A 1 95 ? 8.865 -4.504 -10.741 1.00 98.06 95 ALA A C 1
ATOM 748 O O . ALA A 1 95 ? 9.043 -4.321 -11.938 1.00 98.06 95 ALA A O 1
ATOM 749 N N . ASN A 1 96 ? 9.542 -3.837 -9.803 1.00 97.44 96 ASN A N 1
ATOM 750 C CA . ASN A 1 96 ? 10.514 -2.802 -10.125 1.00 97.44 96 ASN A CA 1
ATOM 751 C C . ASN A 1 96 ? 11.789 -3.371 -10.763 1.00 97.44 96 ASN A C 1
ATOM 753 O O . ASN A 1 96 ? 12.356 -2.738 -11.641 1.00 97.44 96 ASN A O 1
ATOM 757 N N . ILE A 1 97 ? 12.243 -4.543 -10.307 1.00 98.00 97 ILE A N 1
ATOM 758 C CA . ILE A 1 97 ? 13.462 -5.192 -10.817 1.00 98.00 97 ILE A CA 1
ATOM 759 C C . ILE A 1 97 ? 13.236 -5.809 -12.201 1.00 98.00 97 ILE A C 1
ATOM 761 O O . ILE A 1 97 ? 14.138 -5.770 -13.031 1.00 98.00 97 ILE A O 1
ATOM 765 N N . ASN A 1 98 ? 12.060 -6.399 -12.431 1.00 98.06 98 ASN A 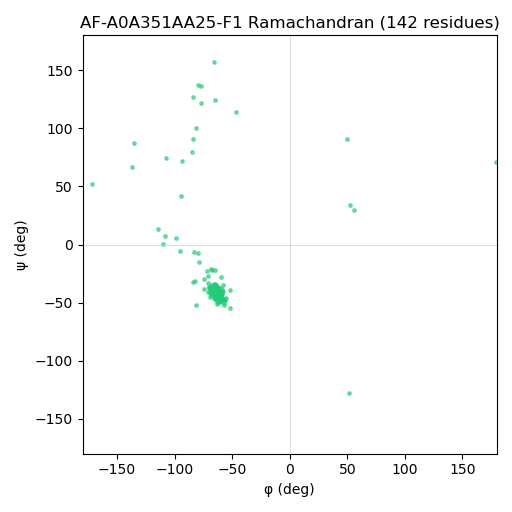N 1
ATOM 766 C CA . ASN A 1 98 ? 11.783 -7.213 -13.619 1.00 98.06 98 ASN A CA 1
ATOM 767 C C . ASN A 1 98 ? 10.840 -6.540 -14.629 1.00 98.06 98 ASN A C 1
ATOM 769 O O . ASN A 1 98 ? 10.368 -7.213 -15.540 1.00 98.06 98 ASN A O 1
ATOM 773 N N . ASP A 1 99 ? 10.499 -5.265 -14.428 1.00 97.88 99 ASP A N 1
ATOM 774 C CA . ASP A 1 99 ? 9.501 -4.541 -15.225 1.00 97.88 99 ASP A CA 1
ATOM 775 C C . ASP A 1 99 ? 8.145 -5.291 -15.318 1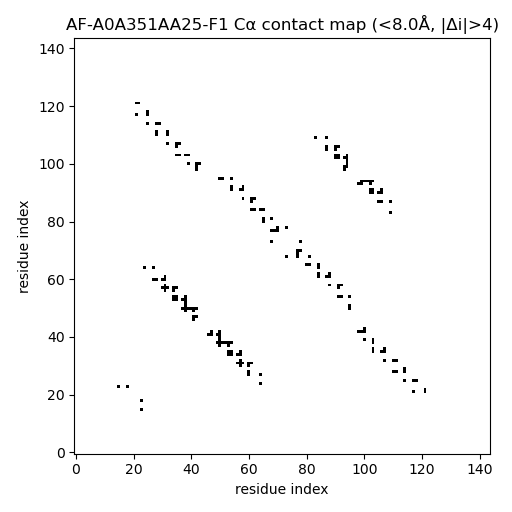.00 97.88 99 ASP A C 1
ATOM 777 O O . ASP A 1 99 ? 7.431 -5.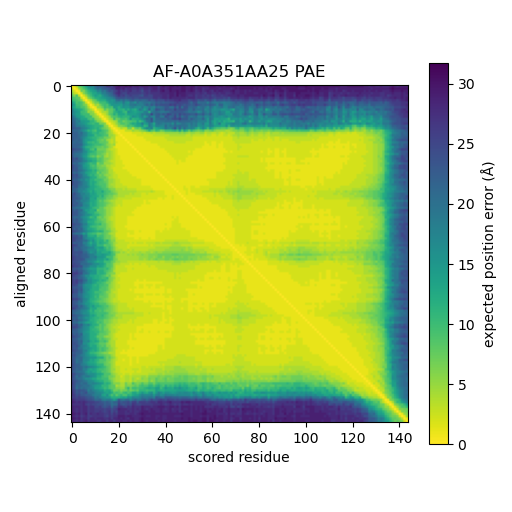240 -16.321 1.00 97.88 99 ASP A O 1
ATOM 781 N N . ASP A 1 100 ? 7.759 -6.011 -14.253 1.00 97.69 100 ASP A N 1
ATOM 782 C CA . ASP A 1 100 ? 6.545 -6.842 -14.231 1.00 97.69 100 ASP A CA 1
ATOM 783 C C . ASP A 1 100 ? 5.302 -6.003 -13.885 1.00 97.69 100 ASP A C 1
ATOM 785 O O . ASP A 1 100 ? 4.897 -5.863 -12.726 1.00 97.69 100 ASP A O 1
ATOM 789 N N . ALA A 1 101 ? 4.641 -5.476 -14.918 1.00 97.81 101 ALA A N 1
ATOM 790 C CA . ALA A 1 101 ? 3.368 -4.766 -14.781 1.00 97.81 101 ALA A CA 1
ATOM 791 C C . ALA A 1 101 ? 2.245 -5.633 -14.171 1.00 97.81 101 ALA A C 1
ATOM 793 O O . ALA A 1 101 ? 1.350 -5.098 -13.514 1.00 97.81 101 ALA A O 1
ATOM 794 N N . SER A 1 102 ? 2.290 -6.958 -14.344 1.00 97.75 102 SER A N 1
ATOM 795 C CA . SER A 1 102 ? 1.281 -7.870 -13.789 1.00 97.75 102 SER A CA 1
ATOM 796 C C . SER A 1 102 ? 1.453 -8.050 -12.278 1.00 97.75 102 SER A C 1
ATOM 798 O O . SER A 1 102 ? 0.472 -8.269 -11.565 1.00 97.75 102 SER A O 1
ATOM 800 N N . ALA A 1 103 ? 2.679 -7.938 -11.758 1.00 97.81 103 ALA A N 1
ATOM 801 C CA . ALA A 1 103 ? 2.921 -7.865 -10.317 1.00 97.81 103 ALA A CA 1
ATOM 802 C C . ALA A 1 103 ? 2.281 -6.619 -9.699 1.00 97.81 103 ALA A C 1
ATOM 804 O O . ALA A 1 103 ? 1.653 -6.720 -8.644 1.00 97.81 103 ALA A O 1
ATOM 805 N N . LEU A 1 104 ? 2.342 -5.473 -10.385 1.00 98.44 104 LEU A N 1
ATOM 806 C CA . LEU A 1 104 ? 1.659 -4.259 -9.931 1.00 98.44 104 LEU A CA 1
ATOM 807 C C . LEU A 1 104 ? 0.134 -4.412 -9.917 1.00 98.44 104 LEU A C 1
ATOM 809 O O . LEU A 1 104 ? -0.496 -3.914 -8.988 1.00 98.44 104 LEU A O 1
ATOM 813 N N . ASP A 1 105 ? -0.450 -5.156 -10.859 1.00 98.44 105 ASP A N 1
ATOM 814 C CA . ASP A 1 105 ? -1.890 -5.461 -10.851 1.00 98.44 105 ASP A CA 1
ATOM 815 C C . ASP A 1 105 ? -2.309 -6.297 -9.636 1.00 98.44 105 ASP A C 1
ATOM 817 O O . ASP A 1 105 ? -3.352 -6.047 -9.027 1.00 98.44 105 ASP A O 1
ATOM 821 N N . ARG A 1 106 ? -1.477 -7.265 -9.230 1.00 98.19 106 ARG A N 1
ATOM 822 C CA . ARG A 1 106 ? -1.718 -8.047 -8.006 1.00 98.19 106 ARG A CA 1
ATOM 823 C C . ARG A 1 106 ? -1.647 -7.165 -6.760 1.00 98.19 106 ARG A C 1
ATOM 825 O O . ARG A 1 106 ? -2.532 -7.255 -5.911 1.00 98.19 106 ARG A O 1
ATOM 832 N N . CYS A 1 107 ? -0.639 -6.294 -6.670 1.00 98.62 107 CYS A N 1
ATOM 833 C CA . CYS A 1 107 ? -0.517 -5.325 -5.577 1.00 98.62 107 CYS A CA 1
ATOM 834 C C . CYS A 1 107 ? -1.723 -4.387 -5.510 1.00 98.62 107 CYS A C 1
ATOM 836 O O . CYS A 1 107 ? -2.276 -4.170 -4.433 1.00 98.62 107 CYS A O 1
ATOM 838 N N . GLU A 1 108 ? -2.131 -3.842 -6.660 1.00 98.62 108 GLU A N 1
ATOM 839 C CA . GLU A 1 108 ? -3.276 -2.941 -6.761 1.00 98.62 108 GLU A CA 1
ATOM 840 C C . GLU A 1 108 ? -4.545 -3.618 -6.250 1.00 98.62 108 GLU A C 1
ATOM 842 O O . GLU A 1 108 ? -5.244 -3.040 -5.423 1.00 98.62 108 GLU A O 1
ATOM 847 N N . LYS A 1 109 ? -4.806 -4.857 -6.682 1.00 98.44 109 LYS A N 1
ATOM 848 C CA . LYS A 1 109 ? -5.979 -5.616 -6.246 1.00 98.44 109 LYS A CA 1
ATOM 849 C C . LYS A 1 109 ? -6.025 -5.781 -4.726 1.00 98.44 109 LYS A C 1
ATOM 851 O O . LYS A 1 109 ? -7.019 -5.411 -4.112 1.00 98.44 109 LYS A O 1
ATOM 856 N N . VAL A 1 110 ? -4.939 -6.265 -4.118 1.00 98.44 110 VAL A N 1
ATOM 857 C CA . VAL A 1 110 ? -4.876 -6.477 -2.659 1.00 98.44 110 VAL A CA 1
ATOM 858 C C . VAL A 1 110 ? -5.119 -5.171 -1.899 1.00 98.44 110 VAL A C 1
ATOM 860 O O . VAL A 1 110 ? -5.897 -5.139 -0.948 1.00 98.44 110 VAL A O 1
ATOM 863 N N . LEU A 1 111 ? -4.470 -4.080 -2.315 1.00 98.50 111 LEU A N 1
ATOM 864 C CA . LEU A 1 111 ? -4.619 -2.796 -1.635 1.00 98.50 111 LEU A CA 1
ATOM 865 C C . LEU A 1 111 ? -5.994 -2.156 -1.868 1.00 98.50 111 LEU A C 1
ATOM 867 O O . LEU A 1 111 ? -6.495 -1.501 -0.956 1.00 98.50 111 LEU A O 1
ATOM 871 N N . CYS A 1 112 ? -6.616 -2.346 -3.035 1.00 98.44 112 CYS A N 1
ATOM 872 C CA . CYS A 1 112 ? -7.989 -1.907 -3.298 1.00 98.44 112 CYS A CA 1
ATOM 873 C C . CYS A 1 112 ? -8.984 -2.619 -2.378 1.00 98.44 112 CYS A C 1
ATOM 875 O O . CYS A 1 112 ? -9.743 -1.940 -1.690 1.00 98.44 112 CYS A O 1
ATOM 877 N N . ASP A 1 113 ? -8.931 -3.950 -2.297 1.00 98.06 113 ASP A N 1
ATOM 878 C CA . ASP A 1 113 ? -9.861 -4.743 -1.480 1.00 98.06 113 ASP A CA 1
ATOM 879 C C . ASP A 1 113 ? -9.776 -4.343 0.011 1.00 98.06 113 ASP A C 1
ATOM 881 O O . ASP A 1 113 ? -10.787 -4.155 0.701 1.00 98.06 113 ASP A O 1
ATOM 885 N N . LEU A 1 114 ? -8.554 -4.123 0.514 1.00 97.69 114 LEU A N 1
ATOM 886 C CA . LEU A 1 114 ? -8.331 -3.629 1.876 1.00 97.69 114 LEU A CA 1
ATOM 887 C C . LEU A 1 114 ? -8.858 -2.200 2.058 1.00 97.69 114 LEU A C 1
ATOM 889 O O . LEU A 1 114 ? -9.558 -1.916 3.029 1.00 97.69 114 LEU A O 1
ATOM 893 N N . ARG A 1 115 ? -8.567 -1.296 1.117 1.00 97.88 115 ARG A N 1
ATOM 894 C CA . ARG A 1 115 ? -9.041 0.095 1.141 1.00 97.88 115 ARG A CA 1
ATOM 895 C C . ARG A 1 115 ? -10.564 0.179 1.166 1.00 97.88 115 ARG A C 1
ATOM 897 O O . ARG A 1 115 ? -11.116 1.014 1.884 1.00 97.88 115 ARG A O 1
ATOM 904 N N . GLU A 1 116 ? -11.247 -0.654 0.387 1.00 97.56 116 GLU A N 1
ATOM 905 C CA . GLU A 1 116 ? -12.709 -0.744 0.377 1.00 97.56 116 GLU A CA 1
ATOM 906 C C . GLU A 1 116 ? -13.248 -1.205 1.731 1.00 97.56 116 GLU A C 1
ATOM 908 O O . GLU A 1 116 ? -14.152 -0.568 2.272 1.00 97.56 116 GLU A O 1
ATOM 913 N N . SER A 1 117 ? -12.618 -2.219 2.329 1.00 95.62 117 SER A N 1
ATOM 914 C CA . SER A 1 117 ? -12.964 -2.706 3.668 1.00 95.62 117 SER A CA 1
ATOM 915 C C . SER A 1 117 ? -12.843 -1.601 4.729 1.00 95.62 117 SER A C 1
ATOM 917 O O . SER A 1 117 ? -13.770 -1.383 5.511 1.00 95.62 117 SER A O 1
ATOM 919 N N . TRP A 1 118 ? -11.750 -0.829 4.722 1.00 94.31 118 TRP A N 1
ATOM 920 C CA . TRP A 1 118 ? -11.577 0.316 5.629 1.00 94.31 118 TRP A CA 1
ATOM 921 C C . TRP A 1 118 ? -12.591 1.432 5.377 1.00 94.31 118 TRP A C 1
ATOM 923 O O . TRP A 1 118 ? -13.102 2.034 6.322 1.00 94.31 118 TRP A O 1
ATOM 933 N N . SER A 1 119 ? -12.906 1.704 4.108 1.00 93.94 119 SER A N 1
ATOM 934 C CA . SER A 1 119 ? -13.905 2.708 3.744 1.00 93.94 119 SER A CA 1
ATOM 935 C C . SER A 1 119 ? -15.303 2.327 4.218 1.00 93.94 119 SER A C 1
ATOM 937 O O . SER A 1 119 ? -16.077 3.218 4.566 1.00 93.94 119 SER A O 1
ATOM 939 N N . GLU A 1 120 ? -15.643 1.043 4.211 1.00 94.81 120 GLU A N 1
ATOM 940 C CA . GLU A 1 120 ? -16.933 0.571 4.697 1.00 94.81 120 GLU A CA 1
ATOM 941 C C . GLU A 1 120 ? -17.025 0.679 6.225 1.00 94.81 120 GLU A C 1
ATOM 943 O O . GLU A 1 120 ? -18.017 1.186 6.750 1.00 94.81 120 GLU A O 1
ATOM 948 N N . LEU A 1 121 ? -15.948 0.339 6.940 1.00 91.38 121 LEU A N 1
ATOM 949 C CA . LEU A 1 121 ? -15.860 0.540 8.390 1.00 91.38 121 LEU A CA 1
ATOM 950 C C . LEU A 1 121 ? -16.007 2.018 8.793 1.00 91.38 121 LEU A C 1
ATOM 952 O O . LEU A 1 121 ? -16.737 2.323 9.736 1.00 91.38 121 LEU A O 1
ATOM 956 N N . ASP A 1 122 ? -15.376 2.951 8.070 1.00 91.19 122 ASP A N 1
ATOM 957 C CA . ASP A 1 122 ? -15.509 4.396 8.329 1.00 91.19 122 ASP A CA 1
ATOM 958 C C . ASP A 1 122 ? -16.963 4.874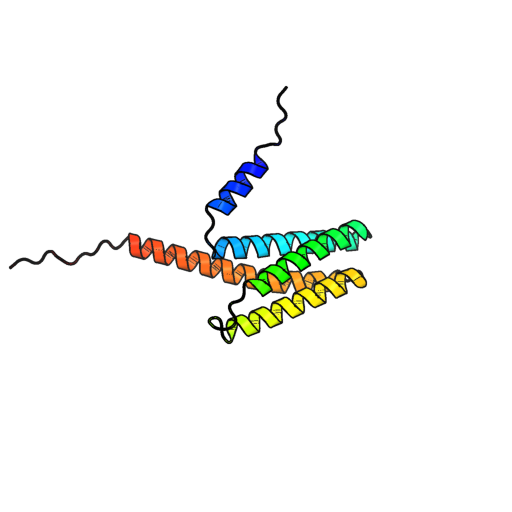 8.176 1.00 91.19 122 ASP A C 1
ATOM 960 O O . ASP A 1 122 ? -17.472 5.615 9.023 1.00 91.19 122 ASP A O 1
ATOM 964 N N . LYS A 1 123 ? -17.678 4.402 7.146 1.00 91.88 123 LYS A N 1
ATOM 965 C CA . LYS A 1 123 ? -19.106 4.717 6.971 1.00 91.88 123 LYS A CA 1
ATOM 966 C C . LYS A 1 123 ? -19.947 4.188 8.130 1.00 91.88 123 LYS A C 1
ATOM 968 O O . LYS A 1 123 ? -20.779 4.928 8.655 1.00 91.88 123 LYS A O 1
ATOM 973 N N . GLN A 1 124 ? -19.722 2.942 8.547 1.00 91.19 124 GLN A N 1
ATOM 974 C CA . GLN A 1 124 ? -20.458 2.318 9.650 1.00 91.19 124 GLN A CA 1
ATOM 975 C C . GLN A 1 124 ? -20.236 3.054 10.977 1.00 91.19 124 GLN A C 1
ATOM 977 O O . GLN A 1 124 ? -21.196 3.314 11.709 1.00 91.19 124 GLN A O 1
ATOM 982 N N . GLN A 1 125 ? -18.998 3.465 11.267 1.00 89.06 125 GLN A N 1
ATOM 983 C CA . GLN A 1 125 ? -18.682 4.241 12.470 1.00 89.06 125 GLN A CA 1
ATOM 984 C C . GLN A 1 125 ? -19.403 5.593 12.479 1.00 89.06 125 GLN A C 1
ATOM 986 O O . GLN A 1 125 ? -19.981 5.981 13.496 1.00 89.06 125 GLN A O 1
ATOM 991 N N . ARG A 1 126 ? -19.446 6.290 11.338 1.00 86.75 126 ARG A N 1
ATOM 992 C CA . ARG A 1 126 ? -20.163 7.570 11.223 1.00 86.75 126 ARG A CA 1
ATOM 993 C C . ARG A 1 126 ? -21.672 7.416 11.331 1.00 86.75 126 ARG A C 1
ATOM 995 O O . ARG A 1 126 ? -22.301 8.216 12.019 1.00 86.75 126 ARG A O 1
ATOM 1002 N N . ALA A 1 127 ? -22.245 6.397 10.692 1.00 87.12 127 ALA A N 1
ATOM 1003 C CA . ALA A 1 127 ? -23.672 6.103 10.792 1.00 87.12 127 ALA A CA 1
ATOM 1004 C C . ALA A 1 127 ? -24.077 5.813 12.247 1.00 87.12 127 ALA A C 1
ATOM 1006 O O . ALA A 1 127 ? -25.060 6.362 12.741 1.00 87.12 127 ALA A O 1
ATOM 1007 N N . THR A 1 128 ? -23.264 5.031 12.963 1.00 85.56 128 THR A N 1
ATOM 1008 C CA . THR A 1 128 ? -23.484 4.722 14.385 1.00 85.56 128 THR A CA 1
ATOM 1009 C C . THR A 1 128 ? -23.386 5.976 15.260 1.00 85.56 128 THR A C 1
ATOM 1011 O O . THR A 1 128 ? -24.241 6.205 16.114 1.00 85.56 128 THR A O 1
ATOM 1014 N N . ALA A 1 129 ? -22.389 6.835 15.024 1.00 81.25 129 ALA A N 1
ATOM 1015 C CA . ALA A 1 129 ? -22.242 8.092 15.759 1.00 81.25 129 ALA A CA 1
ATOM 1016 C C . ALA A 1 129 ? -23.441 9.039 15.551 1.00 81.25 129 ALA A C 1
ATOM 1018 O O . ALA A 1 129 ? -23.906 9.667 16.501 1.00 81.25 129 ALA A O 1
ATOM 1019 N N . GLN A 1 130 ? -23.973 9.108 14.328 1.00 76.81 130 GLN A N 1
ATOM 1020 C CA . GLN A 1 130 ? -25.149 9.920 14.002 1.00 76.81 130 GLN A CA 1
ATOM 1021 C C . GLN A 1 130 ? -26.433 9.369 14.636 1.00 76.81 130 GLN A C 1
ATOM 1023 O O . GLN A 1 130 ? -27.220 10.142 15.179 1.00 76.81 130 GLN A O 1
ATOM 1028 N N . ALA A 1 131 ? -26.628 8.046 14.628 1.00 78.44 131 ALA A N 1
ATOM 1029 C CA . ALA A 1 131 ? -27.778 7.404 15.266 1.00 78.44 131 ALA A CA 1
ATOM 1030 C C . ALA A 1 131 ? -27.803 7.633 16.790 1.00 78.44 131 ALA A C 1
ATOM 1032 O O . ALA A 1 131 ? -28.856 7.935 17.356 1.00 78.44 131 ALA A O 1
ATOM 1033 N N . ASN A 1 132 ? -26.636 7.570 17.441 1.00 73.44 132 ASN A N 1
ATOM 1034 C CA . ASN A 1 132 ? -26.501 7.852 18.872 1.00 73.44 132 ASN A CA 1
ATOM 1035 C C . ASN A 1 132 ? -26.751 9.332 19.205 1.00 73.44 132 ASN A C 1
ATOM 1037 O O . ASN A 1 132 ? -27.349 9.632 20.233 1.00 73.44 132 ASN A O 1
ATOM 1041 N N . ALA A 1 133 ? -26.350 10.261 18.332 1.00 73.12 133 ALA A N 1
ATOM 1042 C CA . ALA A 1 133 ? -26.627 11.689 18.506 1.00 73.12 133 ALA A CA 1
ATOM 1043 C C . ALA A 1 133 ? -28.114 12.049 18.296 1.00 73.12 133 ALA A C 1
ATOM 1045 O O . ALA A 1 133 ? -28.600 13.019 18.875 1.00 73.12 133 ALA A O 1
ATOM 1046 N N . ALA A 1 134 ? -28.842 11.270 17.490 1.00 64.88 134 ALA A N 1
ATOM 1047 C CA . ALA A 1 134 ? -30.264 11.472 17.206 1.00 64.88 134 ALA A CA 1
ATOM 1048 C C . ALA A 1 134 ? -31.212 10.886 18.272 1.00 64.88 134 ALA A C 1
ATOM 1050 O O . ALA A 1 134 ? -32.416 11.128 18.200 1.00 64.88 134 ALA A O 1
ATOM 1051 N N . SER A 1 135 ? -30.691 10.152 19.264 1.00 55.62 135 SER A N 1
ATOM 1052 C CA . SER A 1 135 ? -31.459 9.640 20.409 1.00 55.62 135 SER A CA 1
ATOM 1053 C C . SER A 1 135 ? -31.113 10.412 21.693 1.00 55.62 135 SER A C 1
ATOM 1055 O O . SER A 1 135 ? -30.403 9.879 22.547 1.00 55.62 135 SER A O 1
ATOM 1057 N N . PRO A 1 136 ? -31.575 11.668 21.878 1.00 54.12 136 PRO A N 1
ATOM 1058 C CA . PRO A 1 136 ? -31.511 12.299 23.188 1.00 54.12 136 PRO A CA 1
ATOM 1059 C C . PRO A 1 136 ? -32.430 11.511 24.129 1.00 54.12 136 PRO A C 1
ATOM 1061 O O . PRO A 1 136 ? -33.600 11.290 23.818 1.00 54.12 136 PRO A O 1
ATOM 1064 N N . GLY A 1 137 ? -31.875 11.028 25.242 1.00 56.28 137 GLY A N 1
ATOM 1065 C CA . GLY A 1 137 ? -32.546 10.129 26.178 1.00 56.28 137 GLY A CA 1
ATOM 1066 C C . GLY A 1 137 ? -33.966 10.576 26.530 1.00 56.28 137 GLY A C 1
ATOM 1067 O O . GLY A 1 137 ? -34.170 11.594 27.186 1.00 56.28 137 GLY A O 1
ATOM 1068 N N . PHE A 1 138 ? -34.956 9.780 26.127 1.00 57.78 138 PHE A N 1
ATOM 1069 C CA . PHE A 1 138 ? -36.301 9.854 26.682 1.00 57.78 138 PHE A CA 1
ATOM 1070 C C . PHE A 1 138 ? -36.318 9.008 27.958 1.00 57.78 138 PHE A C 1
ATOM 1072 O O . PHE A 1 138 ? -36.707 7.843 27.943 1.00 57.78 138 PHE A O 1
ATOM 1079 N N . GLY A 1 139 ? -35.804 9.559 29.055 1.00 57.09 139 GLY A N 1
ATOM 1080 C CA . GLY A 1 139 ? -35.712 8.814 30.305 1.00 57.09 139 GLY A CA 1
ATOM 1081 C C . GLY A 1 139 ? -35.084 9.608 31.432 1.00 57.09 139 GLY A C 1
ATOM 1082 O O . GLY A 1 139 ? -33.952 9.325 31.771 1.00 57.09 139 GLY A O 1
ATOM 1083 N N . ASP A 1 140 ? -35.814 10.601 31.947 1.00 52.78 140 ASP A N 1
ATOM 1084 C CA . ASP A 1 140 ? -35.850 10.985 33.374 1.00 52.78 140 ASP A CA 1
ATOM 1085 C C . ASP A 1 140 ? -36.962 12.033 33.605 1.00 52.78 140 ASP A C 1
ATOM 1087 O O . ASP A 1 140 ? -36.765 13.118 34.144 1.00 52.78 140 ASP A O 1
ATOM 1091 N N . ALA A 1 141 ? -38.180 11.720 33.150 1.00 51.41 141 ALA A N 1
ATOM 1092 C CA . ALA A 1 141 ? -39.380 12.505 33.449 1.00 51.41 141 ALA A CA 1
ATOM 1093 C C . ALA A 1 141 ? -40.555 11.574 33.782 1.00 51.41 141 ALA A C 1
ATOM 1095 O O . ALA A 1 141 ? -41.532 11.461 33.045 1.00 51.41 141 ALA A O 1
ATOM 1096 N N . LYS A 1 142 ? -40.440 10.872 34.909 1.00 43.16 142 LYS A N 1
ATOM 1097 C CA . LYS A 1 142 ? -41.572 10.275 35.626 1.00 43.16 142 LYS A CA 1
ATOM 1098 C C . LYS A 1 142 ? -41.337 10.596 37.104 1.00 43.16 142 LYS A C 1
ATOM 1100 O O . LYS A 1 142 ? -40.487 9.987 37.730 1.00 43.16 142 LYS A O 1
ATOM 1105 N N . ALA A 1 143 ? -41.792 11.750 37.586 1.00 44.12 143 ALA A N 1
ATOM 1106 C CA . ALA A 1 143 ? -43.121 11.915 38.175 1.00 44.12 143 ALA A CA 1
ATOM 1107 C C . ALA A 1 143 ? -43.422 10.833 39.227 1.00 44.12 143 ALA A C 1
ATOM 1109 O O . ALA A 1 143 ? -43.936 9.775 38.863 1.00 44.12 143 ALA A O 1
ATOM 1110 N N . ALA A 1 144 ? -43.081 11.118 40.489 1.00 41.41 144 ALA A N 1
ATOM 1111 C CA . ALA A 1 144 ? -43.879 10.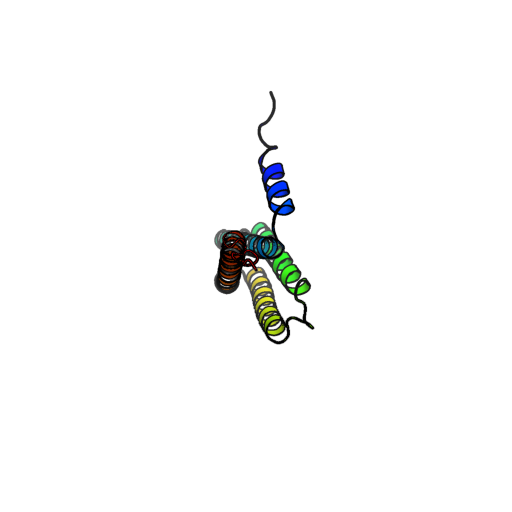907 41.710 1.00 41.41 144 ALA A CA 1
ATOM 1112 C C . ALA A 1 144 ? -42.978 11.018 42.948 1.00 41.41 144 ALA A C 1
ATOM 1114 O O . ALA A 1 144 ? -41.991 10.255 43.021 1.00 41.41 144 ALA A O 1
#

Mean predicted aligned error: 8.74 Å

Foldseek 3Di:
DDDDPDPPVVVVVVCVVPDDPLVVLLVLLVLLLVLLVQLLVCLVVVVLVSNVVSLVSSLVSLVVVLVPQDCVVCPPVNVVSNVLSVQLNVLSVVCSVPVDSVSSVVSNVSSVVVSVVSVVVVVVVVVVVVVVVVCDDPDDDDDD

pLDDT: mean 86.15, std 18.65, range [41.41, 98.81]

Nearest PDB structures (foldseek):
  6lea-assembly2_B  TM=9.746E-01  e=5.351E-07  Helicobacter pylori CPY1124
  3iqc-assembly3_A  TM=9.857E-01  e=8.206E-07  Helicobacter pylori 26695
  3k1i-assembly2_B  TM=9.790E-01  e=8.656E-07  Helicobacter pylori 26695
  5xef-assembly1_A  TM=8.487E-01  e=2.369E-04  Bacillus cereus ATCC 14579
  1q0d-assembly1_A  TM=6.435E-01  e=2.895E-01  Streptomyces seoulensis

Radius of gyration: 20.76 Å; Cα contacts (8 Å, |Δi|>4): 106; chains: 1; bounding box: 57×52×63 Å